Protein AF-A0A928Z266-F1 (afdb_monomer_lite)

Secondary structure (DSSP, 8-state):
--HHHHHHHHHHHSPTTS------SSHHHHHHHHHT-S-EEESSHHHHHHHHHTT--EEE---SS-SSTTT-

Structure (mmCIF, N/CA/C/O backbone):
data_AF-A0A928Z266-F1
#
_entry.id   AF-A0A928Z266-F1
#
loop_
_atom_site.group_PDB
_atom_site.id
_atom_site.type_symbol
_atom_site.label_atom_id
_atom_site.label_alt_id
_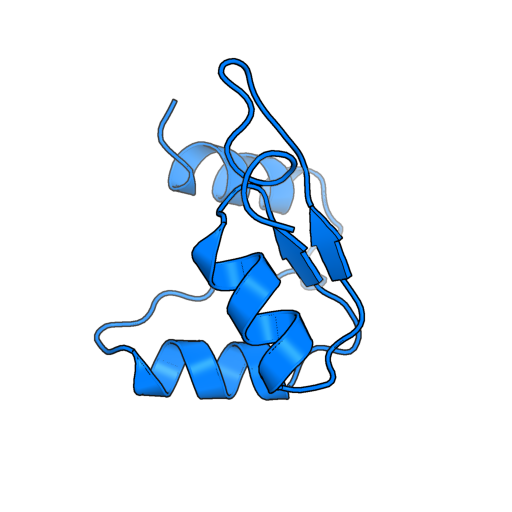atom_site.label_comp_id
_atom_site.label_asym_id
_atom_site.label_entity_id
_atom_site.label_seq_id
_atom_site.pdbx_PDB_ins_code
_atom_site.Cartn_x
_atom_site.Cartn_y
_atom_site.Cartn_z
_atom_site.occupancy
_atom_site.B_iso_or_equiv
_atom_site.auth_seq_id
_atom_site.auth_comp_id
_atom_site.auth_asym_id
_atom_site.auth_atom_id
_atom_site.pdbx_PDB_model_num
ATOM 1 N N . MET A 1 1 ? 10.654 11.652 -10.186 1.00 49.84 1 MET A N 1
ATOM 2 C CA . MET A 1 1 ? 9.699 12.233 -9.213 1.00 49.84 1 MET A CA 1
ATOM 3 C C . MET A 1 1 ? 9.855 11.435 -7.928 1.00 49.84 1 MET A C 1
ATOM 5 O O . MET A 1 1 ? 9.970 10.227 -8.041 1.00 49.84 1 MET A O 1
ATOM 9 N N . THR A 1 2 ? 9.986 12.061 -6.758 1.00 62.34 2 THR A N 1
ATOM 10 C CA . THR A 1 2 ? 10.070 11.317 -5.487 1.00 62.34 2 THR A CA 1
ATOM 11 C C . THR A 1 2 ? 8.664 10.918 -5.039 1.00 62.34 2 THR A C 1
ATOM 13 O O . THR A 1 2 ? 7.733 11.700 -5.239 1.00 62.34 2 THR A O 1
ATOM 16 N N . ASP A 1 3 ? 8.506 9.733 -4.444 1.00 69.00 3 ASP A N 1
ATOM 17 C CA . ASP A 1 3 ? 7.200 9.205 -4.005 1.00 69.00 3 ASP A CA 1
ATOM 18 C C . ASP A 1 3 ? 6.481 10.181 -3.056 1.00 69.00 3 ASP A C 1
ATOM 20 O O . ASP A 1 3 ? 5.286 10.423 -3.194 1.00 69.00 3 ASP A O 1
ATOM 24 N N . ASN A 1 4 ? 7.227 10.889 -2.203 1.00 75.75 4 ASN A N 1
ATOM 25 C CA . ASN A 1 4 ? 6.676 11.896 -1.286 1.00 75.75 4 ASN A CA 1
ATOM 26 C C . ASN A 1 4 ? 5.893 13.001 -2.017 1.00 75.75 4 ASN A C 1
ATOM 28 O O . ASN A 1 4 ? 4.802 13.373 -1.594 1.00 75.75 4 ASN A O 1
ATOM 32 N N . LYS A 1 5 ? 6.380 13.464 -3.180 1.00 81.88 5 LYS A N 1
ATOM 33 C CA . LYS A 1 5 ? 5.666 14.473 -3.984 1.00 81.88 5 LYS A CA 1
ATOM 34 C C . LYS A 1 5 ? 4.370 13.931 -4.582 1.00 81.88 5 LYS A C 1
ATOM 36 O O . LYS A 1 5 ? 3.478 14.714 -4.897 1.00 81.88 5 LYS A O 1
ATOM 41 N N . PHE A 1 6 ? 4.279 12.622 -4.810 1.00 81.81 6 PHE A N 1
ATOM 42 C CA . PHE A 1 6 ? 3.040 11.992 -5.252 1.00 81.81 6 PHE A CA 1
ATOM 43 C C . PHE A 1 6 ? 2.018 11.965 -4.110 1.00 81.81 6 PHE A C 1
ATOM 45 O O . PHE A 1 6 ? 0.898 12.433 -4.305 1.00 81.81 6 PHE A O 1
ATOM 52 N N . HIS A 1 7 ? 2.422 11.524 -2.915 1.00 82.62 7 HIS A N 1
ATOM 53 C CA . HIS A 1 7 ? 1.547 11.477 -1.738 1.00 82.62 7 HIS A CA 1
ATOM 54 C C . HIS A 1 7 ? 0.999 12.863 -1.363 1.00 82.62 7 HIS A C 1
ATOM 56 O O . HIS A 1 7 ? -0.207 13.020 -1.181 1.00 82.62 7 HIS A O 1
ATOM 62 N N . GLU A 1 8 ? 1.848 13.896 -1.367 1.00 85.56 8 GLU A N 1
ATOM 63 C CA . GLU A 1 8 ? 1.430 15.284 -1.121 1.00 85.56 8 GLU A CA 1
ATOM 64 C C . GLU A 1 8 ? 0.421 15.800 -2.159 1.00 85.56 8 GLU A C 1
ATOM 66 O O . GLU A 1 8 ? -0.508 16.532 -1.821 1.00 85.56 8 GLU A O 1
ATOM 71 N N . LYS A 1 9 ? 0.587 15.440 -3.440 1.00 86.50 9 LYS A N 1
ATOM 72 C CA . LYS A 1 9 ? -0.364 15.820 -4.497 1.00 86.50 9 LYS A CA 1
ATOM 73 C C . LYS A 1 9 ? -1.694 15.089 -4.344 1.00 86.50 9 LYS A C 1
ATOM 75 O O . LYS A 1 9 ? -2.734 15.715 -4.518 1.00 86.50 9 LYS A O 1
ATOM 80 N N . MET A 1 10 ? -1.659 13.802 -4.001 1.00 83.50 10 MET A N 1
ATOM 81 C CA . MET A 1 10 ? -2.858 12.997 -3.761 1.00 83.50 10 M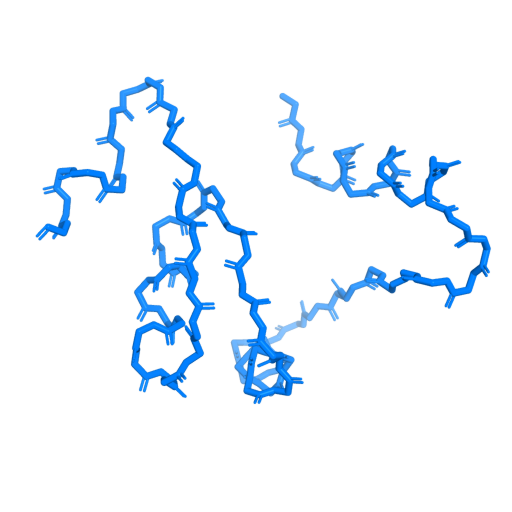ET A CA 1
ATOM 82 C C . MET A 1 10 ? -3.674 13.534 -2.583 1.00 83.50 10 MET A C 1
ATOM 84 O O . MET A 1 10 ? -4.884 13.698 -2.698 1.00 83.50 10 MET A O 1
ATOM 88 N N . GLN A 1 11 ? -3.021 13.903 -1.481 1.00 88.06 11 GLN A N 1
ATOM 89 C CA . GLN A 1 11 ? -3.712 14.468 -0.321 1.00 88.06 11 GLN A CA 1
ATOM 90 C C . GLN A 1 11 ? -4.483 15.759 -0.656 1.00 88.06 11 GLN A C 1
ATOM 92 O O . GLN A 1 11 ? -5.527 16.015 -0.069 1.00 88.06 11 GLN A O 1
ATOM 97 N N . ARG A 1 12 ? -4.014 16.559 -1.627 1.00 87.75 12 ARG A N 1
ATOM 98 C CA . ARG A 1 12 ? -4.690 17.802 -2.050 1.00 87.75 12 ARG A CA 1
ATOM 99 C C . ARG A 1 12 ? -5.962 17.578 -2.865 1.00 87.75 12 ARG A C 1
ATOM 101 O O . ARG A 1 12 ? -6.763 18.501 -2.968 1.00 87.75 12 ARG A O 1
ATOM 108 N N . VAL A 1 13 ? -6.108 16.414 -3.497 1.00 91.12 13 VAL A N 1
ATOM 109 C CA . VAL A 1 13 ? -7.287 16.089 -4.319 1.00 91.12 13 VAL A CA 1
ATOM 110 C C . VAL A 1 13 ? -8.317 15.255 -3.562 1.00 91.12 13 VAL A C 1
ATOM 112 O O . VAL A 1 13 ? -9.469 15.189 -3.981 1.00 91.12 13 VAL A O 1
ATOM 115 N N . LEU A 1 14 ? -7.916 14.626 -2.455 1.00 87.50 14 LEU A N 1
ATOM 116 C CA . LEU A 1 14 ? -8.813 13.875 -1.587 1.00 87.50 14 LEU A CA 1
ATOM 117 C C . LEU A 1 14 ? -9.581 14.813 -0.641 1.00 87.50 14 LEU A C 1
ATOM 119 O O . LEU A 1 14 ? -9.084 15.890 -0.301 1.00 87.50 14 LEU A O 1
ATOM 123 N N . PRO A 1 15 ? -10.787 14.419 -0.194 1.00 90.62 15 PRO A N 1
ATOM 124 C CA . PRO A 1 15 ? -11.516 15.156 0.828 1.00 90.62 15 PRO A CA 1
ATOM 125 C C . PRO A 1 15 ? -10.656 15.439 2.068 1.00 90.62 15 PRO A C 1
ATOM 127 O O . PRO A 1 15 ? -9.874 14.604 2.528 1.00 90.62 15 PRO A O 1
ATOM 130 N N . ALA A 1 16 ? -10.809 16.635 2.637 1.00 85.81 16 ALA A N 1
ATOM 131 C CA . ALA A 1 16 ? -10.077 17.007 3.841 1.00 85.81 16 ALA A CA 1
ATOM 132 C C . ALA A 1 16 ? -10.372 16.015 4.980 1.00 85.81 16 ALA A C 1
ATOM 134 O O . ALA A 1 16 ? -11.527 15.690 5.249 1.00 85.81 16 ALA A O 1
ATOM 135 N N . GLY A 1 17 ? -9.318 15.523 5.635 1.00 83.50 17 GLY A N 1
ATOM 136 C CA . GLY A 1 17 ? -9.422 14.540 6.717 1.00 83.50 17 GLY A CA 1
ATOM 137 C C . GLY A 1 17 ? -9.637 13.091 6.268 1.00 83.50 17 GLY A C 1
ATOM 138 O O . GLY A 1 17 ? -9.631 12.208 7.117 1.00 83.50 17 GLY A O 1
ATOM 139 N N . SER A 1 18 ? -9.772 12.810 4.966 1.00 85.38 18 SER A N 1
ATOM 140 C CA . SER A 1 18 ? -9.938 11.438 4.459 1.00 85.38 18 SER A CA 1
ATOM 141 C C . SER A 1 18 ? -8.619 10.755 4.082 1.00 85.38 18 SER A C 1
ATOM 143 O O . SER A 1 18 ? -8.634 9.707 3.440 1.00 85.38 18 SER A O 1
ATOM 145 N N . SER A 1 19 ? -7.473 11.374 4.378 1.00 87.50 19 SER A N 1
ATOM 146 C CA . SER A 1 19 ? -6.163 10.807 4.059 1.00 87.50 19 SER A CA 1
ATOM 147 C C . SER A 1 19 ? -5.091 11.243 5.049 1.00 87.50 19 SER A C 1
ATOM 149 O O . SER A 1 19 ? -5.033 12.405 5.460 1.00 87.50 19 SER A O 1
ATOM 151 N N . THR A 1 20 ? -4.212 10.300 5.375 1.00 88.00 20 THR A N 1
ATOM 152 C CA . THR A 1 20 ? -3.075 10.488 6.275 1.00 88.00 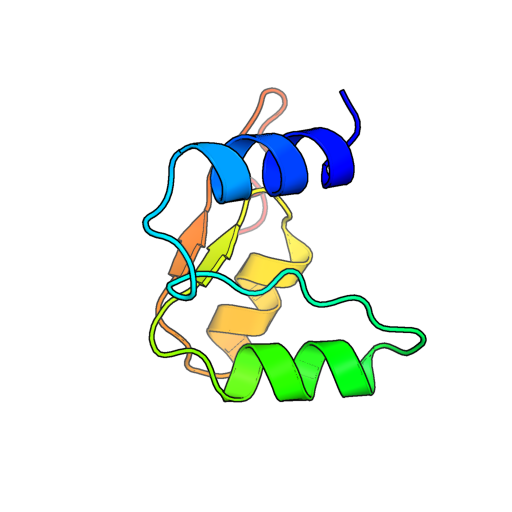20 THR A CA 1
ATOM 153 C C . THR A 1 20 ? -1.805 10.101 5.536 1.00 88.00 20 THR A C 1
ATOM 155 O O . THR A 1 20 ? -1.740 9.040 4.918 1.00 88.00 20 THR A O 1
ATOM 158 N N . ILE A 1 21 ? -0.791 10.963 5.595 1.00 87.75 21 ILE A N 1
ATOM 159 C CA . ILE A 1 21 ? 0.556 10.617 5.140 1.00 87.75 21 ILE A CA 1
ATOM 160 C C . ILE A 1 21 ? 1.308 10.081 6.353 1.00 87.75 21 ILE A C 1
ATOM 162 O O . ILE A 1 21 ? 1.578 10.824 7.296 1.00 87.75 21 ILE A O 1
ATOM 166 N N . TYR A 1 22 ? 1.628 8.792 6.323 1.00 87.19 22 TYR A N 1
ATOM 167 C CA . TYR A 1 22 ? 2.449 8.153 7.343 1.00 87.19 22 TYR A CA 1
ATOM 168 C C . TYR A 1 22 ? 3.928 8.349 7.011 1.00 87.19 22 TYR A C 1
ATOM 170 O O . TYR A 1 22 ? 4.351 8.117 5.880 1.00 87.19 22 TYR A O 1
ATOM 178 N N . ASN A 1 23 ? 4.705 8.756 8.011 1.00 87.62 23 ASN A N 1
ATOM 179 C CA . ASN A 1 23 ? 6.162 8.700 7.988 1.00 87.62 23 ASN A CA 1
ATOM 180 C C . ASN A 1 23 ? 6.597 7.728 9.086 1.00 87.62 23 ASN A C 1
ATOM 182 O O . ASN A 1 23 ? 5.980 7.699 10.150 1.00 87.62 23 ASN A O 1
ATOM 186 N N . TRP A 1 24 ? 7.642 6.952 8.828 1.00 89.06 24 TRP A N 1
ATOM 187 C CA . TRP A 1 24 ? 8.190 5.982 9.771 1.00 89.06 24 TRP A CA 1
ATOM 188 C C . TRP A 1 24 ? 9.713 6.096 9.815 1.00 89.06 24 TRP A C 1
ATOM 190 O O . TRP A 1 24 ? 10.356 6.436 8.821 1.00 89.06 24 TRP A O 1
ATOM 200 N N . GLU A 1 25 ? 10.281 5.797 10.976 1.00 92.00 25 GLU A N 1
ATOM 201 C CA . GLU A 1 25 ? 11.723 5.800 11.235 1.00 92.00 25 GLU A CA 1
ATOM 202 C C . GLU A 1 25 ? 12.286 4.380 11.359 1.00 92.00 25 GLU A C 1
ATOM 204 O O . GLU A 1 25 ? 13.501 4.191 11.298 1.00 92.00 25 GLU A O 1
ATOM 209 N N . SER A 1 26 ? 11.415 3.371 11.483 1.00 93.62 26 SER A N 1
ATOM 210 C CA . SER A 1 26 ? 11.805 1.963 11.550 1.00 93.62 26 SER A CA 1
ATOM 211 C C . SER A 1 26 ? 10.903 1.057 10.696 1.00 93.62 26 SER A C 1
ATOM 213 O O . SER A 1 26 ? 9.766 1.428 10.383 1.00 93.62 26 SER A O 1
ATOM 215 N N . PRO A 1 27 ? 11.384 -0.134 10.292 1.00 91.56 27 PRO A N 1
ATOM 216 C CA . PRO A 1 27 ? 10.567 -1.117 9.582 1.00 91.56 27 PRO A CA 1
ATOM 217 C C . PRO A 1 27 ? 9.333 -1.574 10.371 1.00 91.56 27 PRO A C 1
ATOM 219 O O . PRO A 1 27 ? 8.286 -1.807 9.779 1.00 91.56 27 PRO A O 1
ATOM 222 N N . GLU A 1 28 ? 9.427 -1.675 11.695 1.00 94.31 28 GLU A N 1
ATOM 223 C CA . GLU A 1 28 ? 8.337 -2.138 12.563 1.00 94.31 28 GLU A CA 1
ATOM 224 C C . GLU A 1 28 ? 7.145 -1.179 12.512 1.00 94.31 28 GLU A C 1
ATOM 226 O O . GLU A 1 28 ? 6.012 -1.617 12.338 1.00 94.31 28 GLU A O 1
ATOM 231 N N . GLN A 1 29 ? 7.404 0.132 12.546 1.00 93.81 29 GLN A N 1
ATOM 232 C CA . GLN A 1 29 ? 6.365 1.156 12.391 1.00 93.81 29 GLN A CA 1
ATOM 233 C C . GLN A 1 29 ? 5.656 1.046 11.035 1.00 93.81 29 GLN A C 1
ATOM 235 O O . GLN A 1 29 ? 4.448 1.247 10.936 1.00 93.81 29 GLN A O 1
ATOM 240 N N . PHE A 1 30 ? 6.392 0.704 9.976 1.00 92.12 30 PHE A N 1
ATOM 241 C CA . PHE A 1 30 ? 5.793 0.476 8.664 1.00 92.12 30 PHE A CA 1
ATOM 242 C C . PHE A 1 30 ? 4.886 -0.763 8.653 1.00 92.12 30 PHE A C 1
ATOM 244 O O . PHE A 1 30 ? 3.797 -0.719 8.079 1.00 92.12 30 PHE A O 1
ATOM 251 N N . LEU A 1 31 ? 5.301 -1.849 9.315 1.00 94.31 31 LEU A N 1
ATOM 252 C CA . LEU A 1 31 ? 4.493 -3.064 9.439 1.00 94.31 31 LEU A CA 1
ATOM 253 C C . LEU A 1 31 ? 3.209 -2.821 10.236 1.00 94.31 31 LEU A C 1
ATOM 255 O O . LEU A 1 31 ? 2.154 -3.283 9.811 1.00 94.31 31 LEU A O 1
ATOM 259 N N . GLU A 1 32 ? 3.274 -2.067 11.336 1.00 94.19 32 GLU A N 1
ATOM 260 C CA . GLU A 1 32 ? 2.091 -1.685 12.120 1.00 94.19 32 GLU A CA 1
ATOM 261 C C . GLU A 1 32 ? 1.074 -0.915 11.267 1.00 94.19 32 GLU A C 1
ATOM 263 O O . GLU A 1 32 ? -0.122 -1.208 11.304 1.00 94.19 32 GLU A O 1
ATOM 268 N N . VAL A 1 33 ? 1.545 0.027 10.442 1.00 93.06 33 VAL A N 1
ATOM 269 C CA . VAL A 1 33 ? 0.677 0.769 9.516 1.00 93.06 33 VAL A CA 1
ATOM 270 C C . VAL A 1 33 ? 0.046 -0.169 8.487 1.00 93.06 33 VAL A C 1
ATOM 272 O O . VAL A 1 33 ? -1.154 -0.075 8.246 1.00 93.06 33 VAL A O 1
ATOM 275 N N . MET A 1 34 ? 0.824 -1.081 7.894 1.00 94.69 34 MET A N 1
ATOM 276 C CA . MET A 1 34 ? 0.311 -2.029 6.901 1.00 94.69 34 MET A CA 1
ATOM 277 C C . MET A 1 34 ? -0.706 -3.014 7.483 1.00 94.69 34 MET A C 1
ATOM 279 O O . MET A 1 34 ? -1.720 -3.269 6.844 1.00 94.69 34 MET A O 1
ATOM 283 N N . GLN A 1 35 ? -0.474 -3.537 8.688 1.00 94.69 35 GLN A N 1
ATOM 284 C CA . GLN A 1 35 ? -1.392 -4.466 9.361 1.00 94.69 35 GLN A CA 1
ATOM 285 C C . GLN A 1 35 ? -2.767 -3.854 9.642 1.00 94.69 35 GLN A C 1
ATOM 287 O O . GLN A 1 35 ? -3.757 -4.578 9.701 1.00 94.69 35 GLN A O 1
ATOM 292 N N . GLY A 1 36 ? -2.834 -2.534 9.821 1.00 92.88 36 GLY A N 1
ATOM 293 C CA . GLY A 1 36 ? -4.089 -1.813 10.017 1.00 92.88 36 GLY A CA 1
ATOM 294 C C . GLY A 1 36 ? -4.857 -1.495 8.730 1.00 92.88 36 GLY A C 1
ATOM 295 O O . GLY A 1 36 ? -5.897 -0.846 8.814 1.00 92.88 36 GLY A O 1
ATOM 296 N N . MET A 1 37 ? -4.356 -1.875 7.549 1.00 94.12 37 MET A N 1
ATOM 297 C CA . MET A 1 37 ? -5.001 -1.555 6.273 1.00 94.12 37 MET A CA 1
ATOM 298 C C . MET A 1 37 ? -6.044 -2.598 5.874 1.00 94.12 37 MET A C 1
ATOM 300 O O . MET A 1 37 ? -5.785 -3.79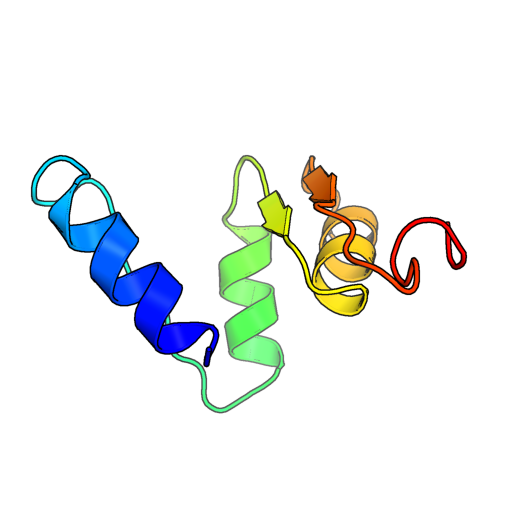7 5.906 1.00 94.12 37 MET A O 1
ATOM 304 N N . ASP A 1 38 ? -7.180 -2.130 5.356 1.00 95.56 38 ASP A N 1
ATOM 305 C CA . ASP A 1 38 ? -8.162 -2.998 4.693 1.00 95.56 38 ASP A CA 1
ATOM 306 C C . ASP A 1 38 ? -7.700 -3.432 3.288 1.00 95.56 38 ASP A C 1
ATOM 308 O O . ASP A 1 38 ? -8.113 -4.471 2.771 1.00 95.56 38 ASP A O 1
ATOM 312 N N . PHE A 1 39 ? -6.875 -2.603 2.638 1.00 94.88 39 PHE A N 1
ATOM 313 C CA . PHE A 1 39 ? -6.395 -2.804 1.273 1.00 94.88 39 PHE A CA 1
ATOM 314 C C . PHE A 1 39 ? -5.121 -1.991 1.005 1.00 94.88 39 PHE A C 1
ATOM 316 O O . PHE A 1 39 ? -5.025 -0.839 1.431 1.00 94.88 39 PHE A O 1
ATOM 323 N N . HIS A 1 40 ? -4.178 -2.534 0.229 1.00 94.69 40 HIS A N 1
ATOM 324 C CA . HIS A 1 40 ? -2.926 -1.859 -0.136 1.00 94.69 40 HIS A CA 1
ATOM 325 C C . HIS A 1 40 ? -2.775 -1.636 -1.649 1.00 94.69 40 HIS A C 1
ATOM 327 O O . HIS A 1 40 ? -2.911 -2.555 -2.452 1.00 94.69 40 HIS A O 1
ATOM 333 N N . ILE A 1 41 ? -2.429 -0.413 -2.062 1.00 91.75 41 ILE A N 1
ATOM 334 C CA . ILE A 1 41 ? -2.051 -0.089 -3.448 1.00 91.75 41 ILE A CA 1
ATOM 335 C C . ILE A 1 41 ? -0.603 0.391 -3.436 1.00 91.75 41 ILE A C 1
ATOM 337 O O . ILE A 1 41 ? -0.298 1.447 -2.879 1.00 91.75 41 ILE A O 1
ATOM 341 N N . GLY A 1 42 ? 0.298 -0.360 -4.069 1.00 89.38 42 GLY A N 1
ATOM 342 C CA . GLY A 1 42 ? 1.735 -0.093 -4.003 1.00 89.38 42 GLY A CA 1
ATOM 343 C C . GLY A 1 42 ? 2.431 -0.157 -5.356 1.00 89.38 42 GLY A C 1
ATOM 344 O O . GLY A 1 42 ? 2.102 -0.975 -6.203 1.00 89.38 42 GLY A O 1
ATOM 345 N N . ASN A 1 43 ? 3.448 0.681 -5.552 1.00 87.62 43 ASN A N 1
ATOM 346 C CA . ASN A 1 43 ? 4.375 0.613 -6.692 1.00 87.62 43 ASN A CA 1
ATOM 347 C C . ASN A 1 43 ? 5.773 0.100 -6.286 1.00 87.62 43 ASN A C 1
ATOM 349 O O . ASN A 1 43 ? 6.722 0.127 -7.074 1.00 87.62 43 ASN A O 1
ATOM 353 N N . ARG A 1 44 ? 5.923 -0.335 -5.029 1.00 87.62 44 ARG A N 1
ATOM 354 C CA . ARG A 1 44 ? 7.160 -0.875 -4.463 1.00 87.62 44 ARG A CA 1
ATOM 355 C C . ARG A 1 44 ? 6.991 -2.371 -4.249 1.00 87.62 44 ARG A C 1
ATOM 357 O O . ARG A 1 44 ? 6.129 -2.782 -3.486 1.00 87.62 44 ARG A O 1
ATOM 364 N N . LEU A 1 45 ? 7.866 -3.167 -4.861 1.00 90.50 45 LEU A N 1
ATOM 365 C CA . LEU A 1 45 ? 7.829 -4.630 -4.767 1.00 90.50 45 LEU A CA 1
ATOM 366 C C . LEU A 1 45 ? 7.708 -5.131 -3.320 1.00 90.50 45 LEU A C 1
ATOM 368 O O . LEU A 1 45 ? 6.785 -5.870 -3.001 1.00 90.50 45 LEU A O 1
ATOM 372 N N . HIS A 1 46 ? 8.589 -4.672 -2.431 1.00 91.50 46 HIS A N 1
ATOM 373 C CA . HIS A 1 46 ? 8.590 -5.132 -1.042 1.00 91.50 46 HIS A CA 1
ATOM 374 C C . HIS A 1 46 ? 7.309 -4.782 -0.279 1.00 91.50 46 HIS A C 1
ATOM 376 O O . HIS A 1 46 ? 6.935 -5.536 0.607 1.00 91.50 46 HIS A O 1
ATOM 382 N N . SER A 1 47 ? 6.606 -3.694 -0.619 1.00 92.25 47 SER A N 1
ATOM 383 C CA . SER A 1 47 ? 5.325 -3.412 0.039 1.00 92.25 47 SER A CA 1
ATOM 384 C C . SER A 1 47 ? 4.205 -4.320 -0.470 1.00 92.25 47 SER A C 1
ATOM 386 O O . SER A 1 47 ? 3.300 -4.627 0.289 1.00 92.25 47 SER A O 1
ATOM 388 N N . ILE A 1 48 ? 4.279 -4.807 -1.712 1.00 94.50 48 ILE A N 1
ATOM 389 C CA . ILE A 1 48 ? 3.342 -5.818 -2.223 1.00 94.50 48 ILE A CA 1
ATOM 390 C C . ILE A 1 48 ? 3.602 -7.181 -1.574 1.00 94.50 48 ILE A C 1
ATOM 392 O O . ILE A 1 48 ? 2.665 -7.809 -1.094 1.00 94.50 48 ILE A O 1
ATOM 396 N N . ILE A 1 49 ? 4.869 -7.595 -1.468 1.00 93.56 49 ILE A N 1
ATOM 397 C CA . ILE A 1 49 ? 5.251 -8.833 -0.764 1.00 93.56 49 ILE A CA 1
ATOM 398 C C . ILE A 1 49 ? 4.797 -8.789 0.700 1.00 93.56 49 ILE A C 1
ATOM 400 O O . ILE A 1 49 ? 4.250 -9.758 1.216 1.00 93.56 49 ILE A O 1
ATOM 404 N N . LEU A 1 50 ? 5.011 -7.662 1.384 1.00 95.06 50 LEU A N 1
ATOM 405 C CA . LEU A 1 50 ? 4.590 -7.518 2.776 1.00 95.06 50 LEU A CA 1
ATOM 406 C C . LEU A 1 50 ? 3.070 -7.572 2.932 1.00 95.06 50 LEU A C 1
ATOM 408 O O . LEU A 1 50 ? 2.603 -8.161 3.898 1.00 95.06 50 LEU A O 1
ATOM 412 N N . ALA A 1 51 ? 2.301 -7.013 1.994 1.00 95.38 51 ALA A N 1
ATOM 413 C CA . ALA A 1 51 ? 0.845 -7.118 2.032 1.00 95.38 51 ALA A CA 1
ATOM 414 C C . ALA A 1 51 ? 0.386 -8.584 1.958 1.00 95.38 51 ALA A C 1
ATOM 416 O O . ALA A 1 51 ? -0.461 -8.987 2.749 1.00 95.38 51 ALA A O 1
ATOM 417 N N . ASP A 1 52 ? 1.008 -9.389 1.089 1.00 93.44 52 ASP A N 1
ATOM 418 C CA . ASP A 1 52 ? 0.738 -10.830 0.983 1.00 93.44 52 ASP A CA 1
ATOM 419 C C . ASP A 1 52 ? 1.059 -11.574 2.291 1.00 93.44 52 ASP A C 1
ATOM 421 O O . ASP A 1 52 ? 0.206 -12.266 2.845 1.00 93.44 52 ASP A O 1
ATOM 425 N N . ILE A 1 53 ? 2.246 -11.336 2.866 1.00 95.25 53 ILE A N 1
ATOM 426 C CA . ILE A 1 53 ? 2.659 -11.930 4.152 1.00 95.25 53 ILE A CA 1
ATOM 427 C C . ILE A 1 53 ? 1.700 -11.552 5.290 1.00 95.25 53 ILE A C 1
ATOM 429 O O . ILE A 1 53 ? 1.411 -12.373 6.160 1.00 95.25 53 ILE A O 1
ATOM 433 N N . LEU A 1 54 ? 1.224 -10.305 5.308 1.00 96.25 54 LEU A N 1
ATOM 434 C CA . LEU A 1 54 ? 0.341 -9.779 6.348 1.00 96.25 54 LEU A CA 1
ATOM 435 C C . LEU A 1 54 ? -1.138 -10.133 6.127 1.00 96.25 54 LEU A C 1
ATOM 437 O O . LEU A 1 54 ? -1.965 -9.804 6.975 1.00 96.25 54 LEU A O 1
ATOM 441 N N . GLY A 1 55 ? -1.486 -10.797 5.019 1.00 95.56 55 GLY A N 1
ATOM 442 C CA . GLY A 1 55 ? -2.873 -11.117 4.676 1.00 95.56 55 GLY A CA 1
ATOM 443 C C . GLY A 1 55 ? -3.714 -9.893 4.294 1.00 95.56 55 GLY A C 1
ATOM 444 O O . GLY A 1 55 ? -4.939 -9.940 4.391 1.00 95.56 55 GLY A O 1
ATOM 445 N N . VAL A 1 56 ? -3.072 -8.804 3.867 1.00 97.62 56 VAL A N 1
ATOM 446 C CA . VAL A 1 56 ? -3.723 -7.567 3.424 1.00 97.62 56 VAL A CA 1
ATOM 447 C C . VAL A 1 56 ? -3.951 -7.645 1.909 1.00 97.62 56 VAL A C 1
ATOM 449 O O . VAL A 1 56 ? -2.980 -7.720 1.150 1.00 97.62 56 VAL A O 1
ATOM 452 N N . PRO A 1 57 ? -5.206 -7.598 1.424 1.00 96.62 57 PRO A N 1
ATOM 453 C CA . PRO A 1 57 ? -5.488 -7.573 -0.010 1.00 96.62 57 PRO A CA 1
ATOM 454 C C . PRO A 1 57 ? -4.759 -6.416 -0.707 1.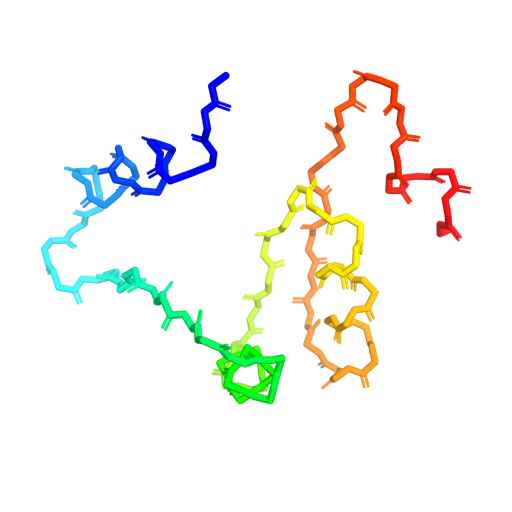00 96.62 57 PRO A C 1
ATOM 456 O O . PRO A 1 57 ? -4.738 -5.298 -0.188 1.00 96.62 57 PRO A O 1
ATOM 459 N N . SER A 1 58 ? -4.159 -6.652 -1.880 1.00 95.44 58 SER A N 1
ATOM 460 C CA . SER A 1 58 ? -3.356 -5.614 -2.538 1.00 95.44 58 SER A CA 1
ATOM 461 C C . SER A 1 58 ? -3.388 -5.608 -4.068 1.00 95.44 58 SER A C 1
ATOM 463 O O . SER A 1 58 ? -3.673 -6.616 -4.714 1.00 95.44 58 SER A O 1
ATOM 465 N N . ILE A 1 59 ? -3.082 -4.441 -4.650 1.00 93.50 59 ILE A N 1
ATOM 466 C CA . ILE A 1 59 ? -2.805 -4.243 -6.081 1.00 93.50 59 ILE A CA 1
ATOM 467 C C . ILE A 1 59 ? -1.423 -3.605 -6.255 1.00 93.50 59 ILE A C 1
ATOM 469 O O . ILE A 1 59 ? -1.130 -2.534 -5.714 1.00 93.50 59 ILE A O 1
ATOM 473 N N . GLY A 1 60 ? -0.592 -4.249 -7.075 1.00 89.94 60 GLY A N 1
ATOM 474 C CA . GLY A 1 60 ? 0.700 -3.732 -7.513 1.00 89.94 60 GLY A CA 1
ATOM 475 C C . GLY A 1 60 ? 0.595 -2.874 -8.775 1.00 89.94 60 GLY A C 1
ATOM 476 O O . GLY A 1 60 ? 0.107 -3.334 -9.805 1.00 89.94 60 GLY A O 1
ATOM 477 N N . ILE A 1 61 ? 1.104 -1.643 -8.726 1.00 87.62 61 ILE A N 1
ATOM 478 C CA . ILE A 1 61 ? 1.286 -0.783 -9.901 1.00 87.62 61 ILE A CA 1
ATOM 479 C C . ILE A 1 61 ? 2.699 -0.993 -10.428 1.00 87.62 61 ILE A C 1
ATOM 481 O O . ILE A 1 61 ? 3.680 -0.582 -9.804 1.00 87.62 61 ILE A O 1
ATOM 485 N N . ASN A 1 62 ? 2.802 -1.619 -11.593 1.00 84.25 62 ASN A N 1
ATOM 486 C CA . ASN A 1 62 ? 4.086 -1.879 -12.219 1.00 84.25 62 ASN A CA 1
ATOM 487 C C . ASN A 1 62 ? 4.584 -0.660 -13.017 1.00 84.25 62 ASN A C 1
ATOM 489 O O . ASN A 1 62 ? 3.793 0.136 -13.524 1.00 84.25 62 ASN A O 1
ATOM 493 N N . ALA A 1 63 ? 5.901 -0.525 -13.139 1.00 79.75 63 ALA A N 1
ATOM 494 C CA . ALA A 1 63 ? 6.557 0.457 -14.002 1.00 79.75 63 ALA A CA 1
ATOM 495 C C . ALA A 1 63 ? 7.565 -0.266 -14.899 1.00 79.75 63 ALA A C 1
ATOM 497 O O . ALA A 1 63 ? 7.929 -1.394 -14.596 1.00 79.75 63 ALA A O 1
ATOM 498 N N . GLU A 1 64 ? 8.025 0.374 -15.973 1.00 81.06 64 GLU A N 1
ATOM 499 C CA . GLU A 1 64 ? 9.106 -0.158 -16.810 1.00 81.06 64 GLU A CA 1
ATOM 500 C C . GLU A 1 64 ? 10.479 0.206 -16.211 1.00 81.06 64 GLU A C 1
ATOM 502 O O . GLU A 1 64 ? 10.726 1.392 -15.948 1.00 81.06 64 GLU A O 1
ATOM 507 N N . PRO A 1 65 ? 11.394 -0.759 -15.991 1.00 80.19 65 PRO A N 1
ATOM 508 C CA . PRO A 1 65 ? 11.238 -2.206 -16.196 1.00 80.19 65 PRO A CA 1
ATOM 509 C C . PRO A 1 65 ? 10.389 -2.885 -15.101 1.00 80.19 65 PRO A C 1
ATOM 511 O O . PRO A 1 65 ? 10.429 -2.431 -13.947 1.00 80.19 65 PRO A O 1
ATOM 514 N N . PRO A 1 66 ? 9.671 -3.978 -15.433 1.00 76.38 66 PRO A N 1
ATOM 515 C CA . PRO A 1 66 ? 8.702 -4.618 -14.551 1.00 76.38 66 PRO A CA 1
ATOM 516 C C . PRO A 1 66 ? 9.373 -5.215 -13.308 1.00 76.38 66 PRO A C 1
ATOM 518 O O . PRO A 1 66 ? 10.096 -6.192 -13.384 1.00 76.38 66 PRO A O 1
ATOM 521 N N . LYS A 1 67 ? 9.133 -4.641 -12.125 1.00 81.06 67 LYS A N 1
ATOM 522 C CA . LYS A 1 67 ? 9.711 -5.163 -10.866 1.00 81.06 67 LYS A CA 1
ATOM 523 C C . LYS A 1 67 ? 8.762 -6.059 -10.093 1.00 81.06 67 LYS A C 1
ATOM 525 O O . LYS A 1 67 ? 9.214 -6.932 -9.368 1.00 81.06 67 LYS A O 1
ATOM 530 N N . ILE A 1 68 ? 7.465 -5.775 -10.181 1.00 80.00 68 ILE A N 1
ATOM 531 C CA . ILE A 1 68 ? 6.447 -6.508 -9.423 1.00 80.00 68 ILE A CA 1
ATOM 532 C C . ILE A 1 68 ? 6.086 -7.804 -10.148 1.00 80.00 68 ILE A C 1
ATOM 534 O O . ILE A 1 68 ? 6.046 -8.852 -9.518 1.00 80.00 68 ILE A O 1
ATOM 538 N N . LEU A 1 69 ? 5.886 -7.734 -11.467 1.00 77.81 69 LEU A N 1
ATOM 539 C CA . LEU A 1 69 ? 5.515 -8.897 -12.279 1.00 77.81 69 LEU A CA 1
ATOM 540 C C . LEU A 1 69 ? 6.637 -9.928 -12.423 1.00 77.81 69 LEU A C 1
ATOM 542 O O . LEU A 1 69 ? 6.342 -11.100 -12.568 1.00 77.81 69 LEU A O 1
ATOM 546 N N . ASP A 1 70 ? 7.902 -9.509 -12.385 1.00 80.94 70 ASP A N 1
ATOM 547 C CA . ASP A 1 70 ? 9.028 -10.441 -12.537 1.00 80.94 70 ASP A CA 1
ATOM 548 C C . ASP A 1 70 ? 9.311 -11.242 -11.253 1.00 80.94 70 ASP A C 1
ATOM 550 O O . ASP A 1 70 ? 10.084 -12.198 -11.278 1.00 80.94 70 ASP A O 1
ATOM 554 N N . TYR A 1 71 ? 8.740 -10.823 -10.119 1.00 74.75 71 TYR A N 1
ATOM 555 C CA . TYR A 1 71 ? 8.983 -11.435 -8.811 1.00 74.75 71 TYR A CA 1
ATOM 556 C C . TYR A 1 71 ? 7.845 -12.352 -8.345 1.00 74.75 71 TYR A C 1
ATOM 558 O O . TYR A 1 71 ? 8.115 -13.330 -7.649 1.00 74.75 71 TYR A O 1
ATOM 566 N N . LEU A 1 72 ? 6.596 -12.003 -8.675 1.00 59.25 72 LEU A N 1
ATOM 567 C CA . LEU A 1 72 ? 5.394 -12.786 -8.364 1.00 59.25 72 LEU A CA 1
ATOM 568 C C . LEU A 1 72 ? 5.146 -13.848 -9.439 1.0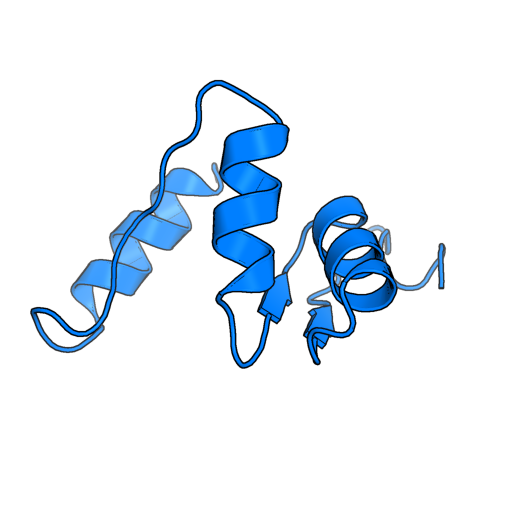0 59.25 72 LEU A C 1
ATOM 570 O O . LEU A 1 72 ? 4.813 -14.990 -9.056 1.00 59.25 72 LEU A O 1
#

InterPro domains:
  IPR007345 Polysaccharide pyruvyl transferase [PF04230] (12-62)

Organism: NCBI:txid2777977

Foldseek 3Di:
DDVVVVLVVVCVPDPPPPDDDDDDPDPVSVLVVLLPDQEEEDQDQVSVVSCVVSVRHYDYDADPVGDNVVVD

pLDDT: mean 87.39, std 8.84, range [49.84, 97.62]

Radius of gyration: 13.05 Å; chains: 1; bounding box: 23×31×29 Å

Sequence (72 aa):
MTDNKFHEKMQRVLPAGSSTIYNWESPEQFLEVMQGMDFHIGNRLHSIILADILGVPSIGINAEPPKILDYL